Protein AF-A0A4P1QFX6-F1 (afdb_monomer)

Foldseek 3Di:
DDDDVVVVVVVLVVVVVCVVVVHKDKDKDWQDAQRDGPVVCVVSLVVFDKDWPQPPPVDDDDDDDDGDRGGIIMTIRDDDD

Solvent-accessible surface area (backbone atoms only — not comparable to full-atom values): 5147 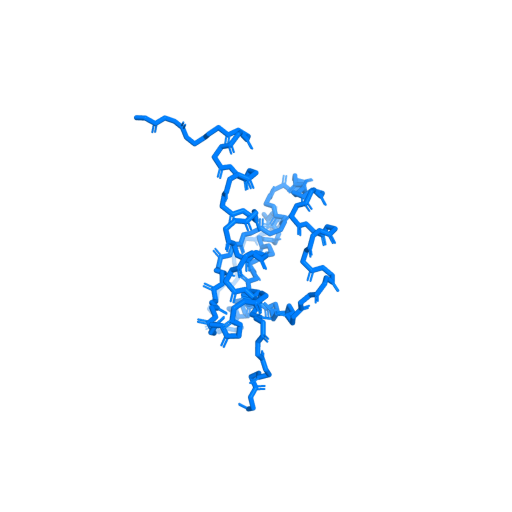Å² total; per-residue (Å²): 136,78,93,45,72,64,59,53,50,53,51,54,50,50,52,53,51,36,49,76,70,72,46,86,55,76,49,80,49,66,44,28,48,72,84,48,65,43,60,67,61,54,60,59,43,70,82,44,45,72,43,72,54,74,83,74,77,83,83,75,78,101,78,79,83,89,69,56,76,59,41,33,31,38,38,23,80,55,86,87,127

Structure (mmCIF, N/CA/C/O backbone):
data_AF-A0A4P1QFX6-F1
#
_entry.id   AF-A0A4P1QFX6-F1
#
loop_
_atom_site.group_PDB
_atom_site.id
_atom_site.type_symbol
_atom_site.label_atom_id
_atom_site.label_alt_id
_atom_site.label_comp_id
_atom_site.label_asym_id
_atom_site.label_entity_id
_atom_site.label_seq_id
_atom_site.pdbx_PDB_ins_code
_atom_site.Cartn_x
_atom_site.Cartn_y
_atom_site.Cartn_z
_atom_site.occupancy
_atom_site.B_iso_or_equiv
_atom_site.auth_seq_id
_atom_site.auth_comp_id
_atom_site.auth_asym_id
_atom_site.auth_atom_id
_atom_site.pdbx_PDB_model_num
ATOM 1 N N . MET A 1 1 ? -8.337 -3.454 -21.353 1.00 43.06 1 MET A N 1
ATOM 2 C CA . MET A 1 1 ? -8.102 -2.221 -20.575 1.00 43.06 1 MET A CA 1
ATOM 3 C C . MET A 1 1 ? -6.732 -2.378 -19.950 1.00 43.06 1 MET A C 1
ATOM 5 O O . MET A 1 1 ? -6.458 -3.444 -19.410 1.00 43.06 1 MET A O 1
ATOM 9 N N . GLN A 1 2 ? -5.833 -1.437 -20.211 1.00 66.56 2 GLN A N 1
ATOM 10 C CA . GLN A 1 2 ? -4.422 -1.525 -19.841 1.00 66.56 2 GLN A CA 1
ATOM 11 C C . GLN A 1 2 ? -4.247 -0.763 -18.528 1.00 66.56 2 GLN A C 1
ATOM 13 O O . GLN A 1 2 ? -4.770 0.338 -18.423 1.00 66.56 2 GLN A O 1
ATOM 18 N N . TRP A 1 3 ? -3.587 -1.376 -17.543 1.00 72.38 3 TRP A N 1
ATOM 19 C CA . TRP A 1 3 ? -3.274 -0.722 -16.273 1.00 72.38 3 TRP A CA 1
ATOM 20 C C . TRP A 1 3 ? -2.370 0.478 -16.543 1.00 72.38 3 TRP A C 1
ATOM 22 O O . TRP A 1 3 ? -1.254 0.306 -17.047 1.00 72.38 3 TRP A O 1
ATOM 32 N N . ASN A 1 4 ? -2.857 1.673 -16.234 1.00 80.31 4 ASN A N 1
ATOM 33 C CA . ASN A 1 4 ? -2.134 2.915 -16.447 1.00 80.31 4 ASN A CA 1
ATOM 34 C C . ASN A 1 4 ? -1.612 3.479 -15.118 1.00 80.31 4 ASN A C 1
ATOM 36 O O . ASN A 1 4 ? -1.940 3.007 -14.033 1.00 80.31 4 ASN A O 1
ATOM 40 N N . LYS A 1 5 ? -0.740 4.490 -15.200 1.00 79.94 5 LYS A N 1
ATOM 41 C CA . LYS A 1 5 ? -0.184 5.149 -14.004 1.00 79.94 5 LYS A CA 1
ATOM 42 C C . LYS A 1 5 ? -1.260 5.822 -13.152 1.00 79.94 5 LYS A C 1
ATOM 44 O O . LYS A 1 5 ? -1.084 5.893 -11.941 1.00 79.94 5 LYS A O 1
ATOM 49 N N . ASP A 1 6 ? -2.335 6.272 -13.790 1.00 86.25 6 ASP A N 1
ATOM 50 C CA . ASP A 1 6 ? -3.468 6.911 -13.124 1.00 86.25 6 ASP A CA 1
ATOM 51 C C . ASP A 1 6 ? -4.249 5.884 -12.288 1.00 86.25 6 ASP A C 1
ATOM 53 O O . ASP A 1 6 ? -4.557 6.151 -11.134 1.00 86.25 6 ASP A O 1
ATOM 57 N N . ASP A 1 7 ? -4.426 4.655 -12.793 1.00 87.62 7 ASP A N 1
ATOM 58 C CA . ASP A 1 7 ? -5.038 3.562 -12.019 1.00 87.62 7 ASP A CA 1
ATOM 59 C C . ASP A 1 7 ? -4.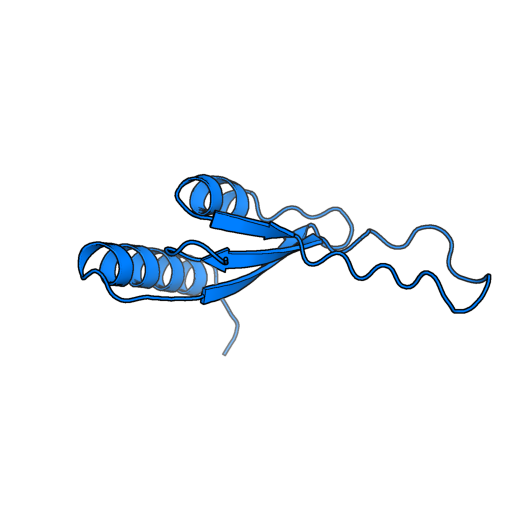185 3.190 -10.790 1.00 87.62 7 ASP A C 1
ATOM 61 O O . 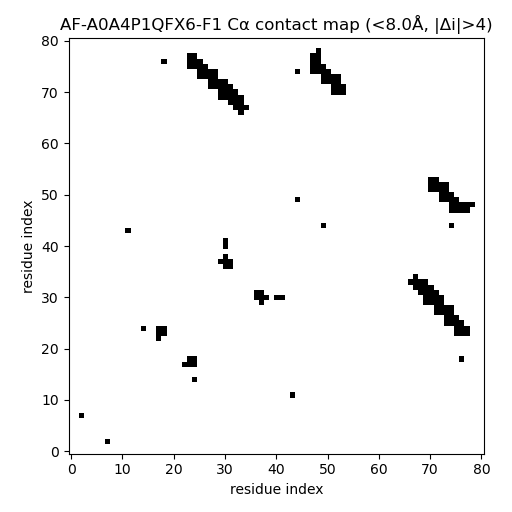ASP A 1 7 ? -4.711 2.842 -9.732 1.00 87.62 7 ASP A O 1
ATOM 65 N N . GLU A 1 8 ? -2.849 3.261 -10.914 1.00 88.19 8 GLU A N 1
ATOM 66 C CA . GLU A 1 8 ? -1.940 3.080 -9.775 1.00 88.19 8 GLU A CA 1
ATOM 67 C C . GLU A 1 8 ? -2.116 4.205 -8.746 1.00 88.19 8 GLU A C 1
ATOM 69 O O . GLU A 1 8 ? -2.171 3.915 -7.556 1.00 88.19 8 GLU A O 1
ATOM 74 N N . ASP A 1 9 ? -2.235 5.466 -9.173 1.00 89.50 9 ASP A N 1
ATOM 75 C CA . ASP 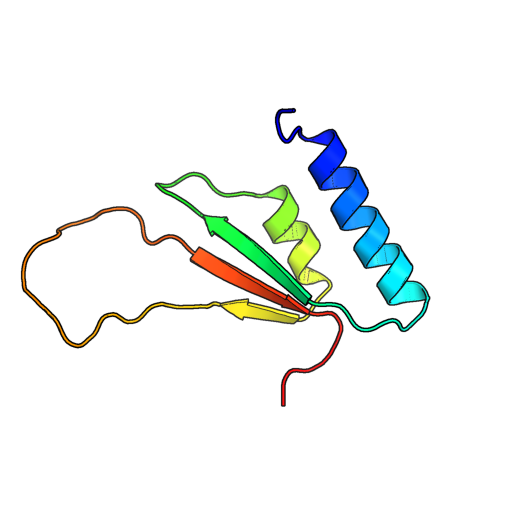A 1 9 ? -2.512 6.588 -8.264 1.00 89.50 9 ASP A CA 1
ATOM 76 C C . ASP A 1 9 ? -3.844 6.437 -7.535 1.00 89.50 9 ASP A C 1
ATOM 78 O O . ASP A 1 9 ? -3.886 6.541 -6.307 1.00 89.50 9 ASP A O 1
ATOM 82 N N . ASP A 1 10 ? -4.913 6.152 -8.272 1.00 92.62 10 ASP A N 1
ATOM 83 C CA . ASP A 1 10 ? -6.260 6.027 -7.721 1.00 92.62 10 ASP A CA 1
ATOM 84 C C . ASP A 1 10 ? -6.339 4.886 -6.704 1.00 92.62 10 ASP A C 1
ATOM 86 O O . ASP A 1 10 ? -6.920 5.045 -5.627 1.00 92.62 10 ASP A O 1
ATOM 90 N N . LEU 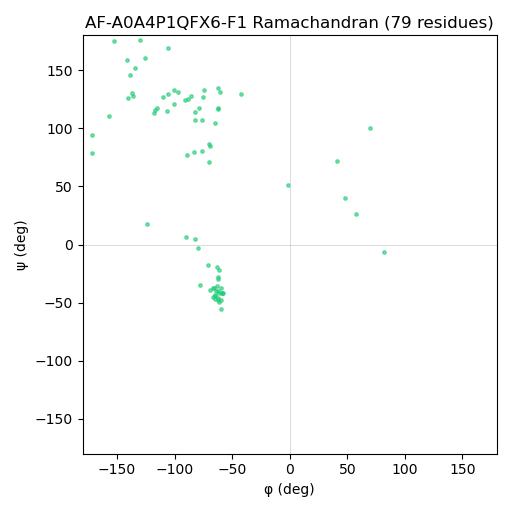A 1 11 ? -5.680 3.757 -6.986 1.00 93.62 11 LEU A N 1
ATOM 91 C CA . LEU A 1 11 ? -5.585 2.648 -6.041 1.00 93.62 11 LEU A CA 1
ATOM 92 C C . LEU A 1 11 ? -4.858 3.057 -4.752 1.00 93.62 11 LEU A C 1
ATOM 94 O O . LEU A 1 11 ? -5.332 2.749 -3.660 1.00 93.62 11 LEU A O 1
ATOM 98 N N . LEU A 1 12 ? -3.704 3.724 -4.856 1.00 93.69 12 LEU A N 1
ATOM 99 C CA . LEU A 1 12 ? -2.930 4.128 -3.678 1.00 93.69 12 LEU A CA 1
ATOM 100 C C . LEU A 1 12 ? -3.679 5.172 -2.837 1.00 93.69 12 LEU A C 1
ATOM 102 O O . LEU A 1 12 ? -3.654 5.094 -1.607 1.00 93.69 12 LEU A O 1
ATOM 106 N N . ASN A 1 13 ? -4.390 6.096 -3.486 1.00 94.38 13 ASN A N 1
ATOM 107 C CA . ASN A 1 13 ? -5.241 7.076 -2.815 1.00 94.38 13 ASN A CA 1
ATOM 108 C C . ASN A 1 13 ? -6.416 6.403 -2.096 1.00 94.38 13 ASN A C 1
ATOM 110 O O . ASN A 1 13 ? -6.664 6.701 -0.930 1.00 94.38 13 ASN A O 1
ATOM 114 N N . LEU A 1 14 ? -7.083 5.438 -2.736 1.00 95.50 14 LEU A N 1
ATOM 115 C CA . LEU A 1 14 ? -8.162 4.670 -2.113 1.00 95.50 14 LEU A CA 1
ATOM 116 C C . LEU A 1 14 ? -7.680 3.930 -0.857 1.00 95.50 14 LEU A C 1
ATOM 118 O O . LEU A 1 14 ? -8.375 3.899 0.156 1.00 95.50 14 LEU A O 1
ATOM 122 N N . LEU A 1 15 ? -6.484 3.340 -0.892 1.00 95.75 15 LEU A N 1
ATOM 123 C CA . LEU A 1 15 ? -5.911 2.666 0.278 1.00 95.75 15 LEU A CA 1
ATOM 124 C C . LEU A 1 15 ? -5.573 3.655 1.406 1.00 95.75 15 LEU A C 1
ATOM 126 O O . LEU A 1 15 ? -5.803 3.341 2.578 1.00 95.75 15 LEU A O 1
ATOM 130 N N . ASP A 1 16 ? -5.092 4.856 1.070 1.00 95.06 16 ASP A N 1
ATOM 131 C CA . ASP A 1 16 ? -4.886 5.944 2.035 1.00 95.06 16 ASP A CA 1
ATOM 132 C C . ASP A 1 16 ? -6.227 6.408 2.654 1.00 95.06 16 ASP A C 1
ATOM 134 O O . ASP A 1 16 ? -6.317 6.607 3.869 1.00 95.06 16 ASP A O 1
ATOM 138 N N . GLU A 1 17 ? -7.305 6.502 1.870 1.00 96.69 17 GLU A N 1
ATOM 139 C CA . GLU A 1 17 ? -8.652 6.817 2.368 1.00 96.69 17 GLU A CA 1
ATOM 140 C C . GLU A 1 17 ? -9.211 5.726 3.286 1.00 96.69 17 GLU A C 1
ATOM 142 O O . GLU A 1 17 ? -9.701 6.027 4.378 1.00 96.69 17 GLU A O 1
ATOM 147 N N . LEU A 1 18 ? -9.102 4.456 2.886 1.00 95.75 18 LEU A N 1
ATOM 148 C CA . LEU A 1 18 ? -9.513 3.317 3.709 1.00 95.75 18 LEU A CA 1
ATOM 149 C C . LEU A 1 18 ? -8.735 3.280 5.026 1.00 95.75 18 LEU A C 1
ATOM 151 O O . LEU A 1 18 ? -9.314 3.001 6.078 1.00 95.75 18 LEU A O 1
ATOM 155 N N . ASN A 1 19 ? -7.446 3.626 4.990 1.00 96.12 19 ASN A N 1
ATOM 156 C CA . ASN A 1 19 ? -6.646 3.759 6.196 1.00 96.12 19 ASN A CA 1
ATOM 157 C C . ASN A 1 19 ? -7.183 4.857 7.129 1.00 96.12 19 ASN A C 1
ATOM 159 O O . ASN A 1 19 ? -7.357 4.611 8.321 1.00 96.12 19 ASN A O 1
ATOM 163 N N . ASN A 1 20 ? -7.517 6.036 6.595 1.00 95.50 20 ASN A N 1
ATOM 164 C CA . ASN A 1 20 ? -8.111 7.128 7.378 1.00 95.50 20 ASN A CA 1
ATOM 165 C C . ASN A 1 20 ? -9.481 6.756 7.972 1.00 95.50 20 ASN A C 1
ATOM 167 O O . ASN A 1 20 ? -9.854 7.246 9.037 1.00 95.50 20 ASN A O 1
ATOM 171 N N . GLN A 1 21 ? -10.216 5.856 7.316 1.00 96.69 21 GLN A N 1
ATOM 172 C CA . GLN A 1 21 ? -11.480 5.303 7.806 1.00 96.69 21 GLN A CA 1
ATOM 173 C C . GLN A 1 21 ? -11.297 4.141 8.802 1.00 96.69 21 GLN A C 1
ATOM 175 O O . GLN A 1 21 ? -12.284 3.544 9.228 1.00 96.69 21 GLN A O 1
ATOM 180 N N . ASN A 1 22 ? -10.062 3.812 9.203 1.00 93.81 22 ASN A N 1
ATOM 181 C CA . ASN A 1 22 ? -9.722 2.654 10.042 1.00 93.81 22 ASN A CA 1
ATOM 182 C C . ASN A 1 22 ? -10.171 1.300 9.451 1.00 93.81 22 ASN A C 1
ATOM 184 O O . ASN A 1 22 ? -10.384 0.326 10.180 1.00 93.81 22 ASN A O 1
ATOM 188 N N . VAL A 1 23 ? -10.299 1.213 8.125 1.00 96.00 23 VAL A N 1
ATOM 189 C CA . VAL A 1 23 ? -10.605 -0.033 7.419 1.00 96.00 23 VAL A CA 1
ATOM 190 C C . VAL A 1 23 ? -9.305 -0.783 7.153 1.00 96.00 23 VAL A C 1
ATOM 192 O O . VAL A 1 23 ? -8.349 -0.237 6.604 1.00 96.00 23 VAL A O 1
ATOM 195 N N . LYS A 1 24 ? -9.263 -2.059 7.541 1.00 94.94 24 LYS A N 1
ATOM 196 C CA . LYS A 1 24 ? -8.097 -2.919 7.314 1.00 94.94 24 LYS A CA 1
ATOM 197 C C . LYS A 1 24 ? -8.008 -3.328 5.850 1.00 94.94 24 LYS A C 1
ATOM 199 O O . LYS A 1 24 ? -8.988 -3.817 5.291 1.00 94.94 24 LYS A O 1
ATOM 204 N N . TRP A 1 25 ? -6.824 -3.209 5.265 1.00 95.69 25 TRP A N 1
ATOM 205 C CA . TRP A 1 25 ? -6.560 -3.623 3.891 1.00 95.69 25 TRP A CA 1
ATOM 206 C C . TRP A 1 25 ? -5.182 -4.267 3.742 1.00 95.69 25 TRP A C 1
ATOM 208 O O . TRP A 1 25 ? -4.277 -4.074 4.557 1.00 95.69 25 TRP A O 1
ATOM 218 N N . ALA A 1 26 ? -5.039 -5.046 2.671 1.00 94.44 26 ALA A N 1
ATOM 219 C CA . ALA A 1 26 ? -3.792 -5.680 2.280 1.00 94.44 26 ALA A CA 1
ATOM 220 C C . ALA A 1 26 ? -3.599 -5.558 0.762 1.00 94.44 26 ALA A C 1
ATOM 222 O O . ALA A 1 26 ? -4.502 -5.881 -0.008 1.00 94.44 26 ALA A O 1
ATOM 223 N N . LEU A 1 27 ? -2.420 -5.107 0.341 1.00 94.06 27 LEU A N 1
ATOM 224 C CA . LEU A 1 27 ? -2.031 -4.934 -1.055 1.00 94.06 27 LEU A CA 1
ATOM 225 C C . LEU A 1 27 ? -0.844 -5.846 -1.371 1.00 94.06 27 LEU A C 1
ATOM 227 O O . LEU A 1 27 ? 0.260 -5.632 -0.872 1.00 94.06 27 LEU A O 1
ATOM 231 N N . SER A 1 28 ? -1.051 -6.850 -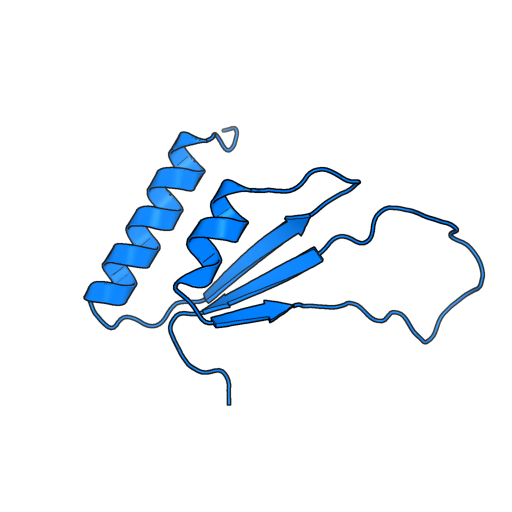2.223 1.00 91.44 28 SER A N 1
ATOM 232 C CA . SER A 1 28 ? 0.038 -7.669 -2.766 1.00 91.44 28 SER A CA 1
ATOM 233 C C . SER A 1 28 ? 0.545 -7.057 -4.069 1.00 91.44 28 SER A C 1
ATOM 235 O O . SER A 1 28 ? -0.244 -6.819 -4.981 1.00 91.44 28 SER A O 1
ATOM 237 N N . ASN A 1 29 ? 1.847 -6.771 -4.152 1.00 90.44 29 ASN A N 1
ATOM 238 C CA . ASN A 1 29 ? 2.450 -6.160 -5.337 1.00 90.44 29 ASN A CA 1
ATOM 239 C C . ASN A 1 29 ? 3.943 -6.529 -5.483 1.00 90.44 29 ASN A C 1
ATOM 241 O O . ASN A 1 29 ? 4.516 -7.184 -4.614 1.00 90.44 29 ASN A O 1
ATOM 245 N N . VAL A 1 30 ? 4.595 -6.122 -6.575 1.00 86.75 30 VAL A N 1
ATOM 246 C CA . VAL A 1 30 ? 6.015 -6.396 -6.861 1.00 86.75 30 VAL A CA 1
ATOM 247 C C . VAL A 1 30 ? 6.802 -5.085 -6.890 1.00 86.75 30 VAL A C 1
ATOM 249 O O . VAL A 1 30 ? 6.563 -4.227 -7.734 1.00 86.75 30 VAL A O 1
ATOM 252 N N . LEU A 1 31 ? 7.770 -4.916 -5.980 1.00 84.00 31 LEU A N 1
ATOM 253 C CA . LEU A 1 31 ? 8.585 -3.690 -5.918 1.00 84.00 31 LEU A CA 1
ATOM 254 C C . LEU A 1 31 ? 9.683 -3.647 -6.978 1.00 84.00 31 LEU A C 1
ATOM 256 O O . LEU A 1 31 ? 10.050 -2.573 -7.452 1.00 84.00 31 LEU A O 1
ATOM 260 N N . GLU A 1 32 ? 10.252 -4.801 -7.304 1.00 78.56 32 GLU A N 1
ATOM 261 C CA . GLU A 1 32 ? 11.360 -4.924 -8.242 1.00 78.56 32 GLU A CA 1
ATOM 262 C C . GLU A 1 32 ? 11.135 -6.159 -9.094 1.00 78.56 32 GLU A C 1
ATOM 264 O O . GLU A 1 32 ? 10.955 -7.242 -8.545 1.00 78.56 32 GLU A O 1
ATOM 269 N N . SER A 1 33 ? 11.152 -5.998 -10.413 1.00 74.19 33 SER A N 1
ATOM 270 C CA . SER A 1 33 ? 11.129 -7.117 -11.348 1.00 74.19 33 SER A CA 1
ATOM 271 C C . SER A 1 33 ? 12.137 -6.885 -12.458 1.00 74.19 33 SER A C 1
ATOM 273 O O . SER A 1 33 ? 12.174 -5.815 -13.072 1.00 74.19 33 SER A O 1
ATOM 275 N N . ASN A 1 34 ? 12.999 -7.877 -12.692 1.00 65.12 34 ASN A N 1
ATOM 276 C CA . ASN A 1 34 ? 14.018 -7.848 -13.744 1.00 65.12 34 ASN A CA 1
ATOM 277 C C . ASN A 1 34 ? 14.845 -6.532 -13.791 1.00 65.12 34 ASN A C 1
ATOM 279 O O . ASN A 1 34 ? 15.101 -5.982 -14.862 1.00 65.12 34 ASN A O 1
ATOM 283 N N . GLY A 1 35 ? 15.209 -5.987 -12.620 1.00 65.38 35 GLY A N 1
ATOM 284 C CA . GLY A 1 35 ? 15.985 -4.744 -12.476 1.00 65.38 35 GLY A CA 1
ATOM 285 C C . GLY A 1 35 ? 15.184 -3.436 -12.580 1.00 65.38 35 GLY A C 1
ATOM 286 O O . GLY A 1 35 ? 15.734 -2.369 -12.316 1.00 65.38 35 GLY A O 1
ATOM 287 N N . LYS A 1 36 ? 13.888 -3.485 -12.915 1.00 70.69 36 LYS A N 1
ATOM 288 C CA . LYS A 1 36 ? 12.991 -2.321 -12.868 1.00 70.69 36 LYS A CA 1
ATOM 289 C C . LYS A 1 36 ? 12.379 -2.208 -11.477 1.00 70.69 36 LYS A C 1
ATOM 291 O O . LYS A 1 36 ? 11.776 -3.160 -10.994 1.00 70.69 36 LYS A O 1
ATOM 296 N N . THR A 1 37 ? 12.539 -1.047 -10.845 1.00 76.31 37 THR A N 1
ATOM 297 C CA . THR A 1 37 ? 11.989 -0.761 -9.511 1.00 76.31 37 THR A CA 1
ATOM 298 C C . THR A 1 37 ? 10.782 0.166 -9.620 1.00 76.31 37 THR A C 1
ATOM 300 O O . THR A 1 37 ? 10.883 1.237 -10.222 1.00 76.31 37 THR A O 1
ATOM 303 N N . HIS A 1 38 ? 9.669 -0.196 -8.982 1.00 82.31 38 HIS A N 1
ATOM 304 C CA . HIS A 1 38 ? 8.510 0.680 -8.795 1.00 82.31 38 HIS A CA 1
ATOM 305 C C . HIS A 1 38 ? 8.803 1.695 -7.685 1.00 82.31 38 HIS A C 1
ATOM 307 O O . HIS A 1 38 ? 8.419 1.515 -6.530 1.00 82.31 38 HIS A O 1
ATOM 313 N N . PHE A 1 39 ? 9.536 2.760 -8.025 1.00 84.19 39 PHE A N 1
ATOM 314 C CA . PHE A 1 39 ? 9.986 3.763 -7.052 1.00 84.19 39 PHE A CA 1
ATOM 315 C C . PHE A 1 39 ? 8.817 4.411 -6.297 1.00 84.19 39 PHE A C 1
ATOM 317 O O . PHE A 1 39 ? 8.878 4.556 -5.083 1.00 84.19 39 PHE A O 1
ATOM 324 N N . LYS A 1 40 ? 7.727 4.726 -7.001 1.00 87.06 40 LYS A N 1
ATOM 325 C CA . LYS A 1 40 ? 6.520 5.328 -6.427 1.00 87.06 40 LYS A CA 1
ATOM 326 C C . LYS A 1 40 ? 5.884 4.456 -5.347 1.00 87.06 40 LYS A C 1
ATOM 328 O O . LYS A 1 40 ? 5.745 4.893 -4.210 1.00 87.06 40 LYS A O 1
ATOM 333 N N . LEU A 1 41 ? 5.576 3.207 -5.691 1.00 88.94 41 LEU A N 1
ATOM 334 C CA . LEU A 1 41 ? 5.051 2.220 -4.754 1.00 88.94 41 LEU A CA 1
ATOM 335 C C . LEU A 1 41 ? 6.010 1.991 -3.582 1.00 88.94 41 LEU A C 1
ATOM 337 O O . LEU A 1 41 ? 5.576 1.916 -2.439 1.00 88.94 41 LEU A O 1
ATOM 341 N N . LYS A 1 42 ? 7.320 1.923 -3.851 1.00 88.31 42 LYS A N 1
ATOM 342 C CA . LYS A 1 42 ? 8.345 1.766 -2.815 1.00 88.31 42 LYS A CA 1
ATOM 343 C C . LYS A 1 42 ? 8.317 2.920 -1.814 1.00 88.31 42 LYS A C 1
ATOM 345 O O . LYS A 1 42 ? 8.325 2.663 -0.616 1.00 88.31 42 LYS A O 1
ATOM 350 N N . GLU A 1 43 ? 8.263 4.165 -2.279 1.00 90.88 43 GLU A N 1
ATOM 351 C CA . GLU A 1 43 ? 8.165 5.334 -1.400 1.00 90.88 43 GLU A CA 1
ATOM 352 C C . GLU A 1 43 ? 6.829 5.382 -0.648 1.00 90.88 43 GLU A C 1
ATOM 354 O O . GLU A 1 43 ? 6.833 5.571 0.566 1.00 90.88 43 GLU A O 1
ATOM 359 N N . TRP A 1 44 ? 5.703 5.132 -1.325 1.00 93.62 44 TRP A N 1
ATOM 360 C CA . TRP A 1 44 ? 4.377 5.101 -0.696 1.00 93.62 44 TRP A CA 1
ATOM 361 C C . TRP A 1 44 ? 4.275 4.017 0.385 1.00 93.62 44 TRP A C 1
ATOM 363 O O . TRP A 1 44 ? 3.773 4.268 1.480 1.00 93.62 44 TRP A O 1
ATOM 373 N N . SER A 1 45 ? 4.836 2.833 0.120 1.00 92.06 45 SER A N 1
ATOM 374 C CA . SER A 1 45 ? 4.784 1.687 1.032 1.00 92.06 45 SER A CA 1
ATOM 375 C C . SER A 1 45 ? 5.450 1.943 2.388 1.00 92.06 45 SER A C 1
ATOM 377 O O . SER A 1 45 ? 5.077 1.302 3.363 1.00 92.06 45 SER A O 1
ATOM 379 N N . LYS A 1 46 ? 6.368 2.920 2.495 1.00 91.00 46 LYS A N 1
ATOM 380 C CA . LYS A 1 46 ? 7.027 3.298 3.762 1.00 91.00 46 LYS A CA 1
ATOM 381 C C . LYS A 1 46 ? 6.067 3.832 4.827 1.00 91.00 46 LYS A C 1
ATOM 383 O O . LYS A 1 46 ? 6.435 3.856 5.996 1.00 91.00 46 LYS A O 1
ATOM 388 N N . LYS A 1 47 ? 4.870 4.282 4.436 1.00 93.81 47 LYS A N 1
ATOM 389 C CA . LYS A 1 47 ? 3.816 4.716 5.367 1.00 93.81 47 LYS A CA 1
ATOM 390 C C . LYS A 1 47 ? 3.186 3.543 6.136 1.00 93.81 47 LYS A C 1
ATOM 392 O O . LYS A 1 47 ? 2.524 3.772 7.142 1.00 93.81 47 LYS A O 1
ATOM 397 N N . TYR A 1 48 ? 3.363 2.316 5.645 1.00 94.31 48 TYR A N 1
ATOM 398 C CA . TYR A 1 48 ? 2.624 1.123 6.055 1.00 94.31 48 TYR A CA 1
ATOM 399 C C . TYR A 1 48 ? 3.557 -0.049 6.378 1.00 94.31 48 TYR A C 1
ATOM 401 O O . TYR A 1 48 ? 4.774 0.021 6.197 1.00 94.31 48 TYR A O 1
ATOM 409 N N . ASN A 1 49 ? 2.984 -1.160 6.844 1.00 91.75 49 ASN A N 1
ATOM 410 C CA . ASN A 1 49 ? 3.739 -2.375 7.126 1.00 91.75 49 ASN A CA 1
ATOM 411 C C . ASN A 1 49 ? 4.021 -3.126 5.823 1.00 91.75 49 ASN A C 1
ATOM 413 O O . ASN A 1 49 ? 3.091 -3.578 5.153 1.00 91.75 49 ASN A O 1
ATOM 417 N N . VAL A 1 50 ? 5.301 -3.284 5.478 1.00 90.62 50 VAL A N 1
ATOM 418 C CA . VAL A 1 50 ? 5.750 -3.980 4.263 1.00 90.62 50 VAL A CA 1
ATOM 419 C C . VAL A 1 50 ? 6.346 -5.337 4.622 1.00 90.62 50 VAL A C 1
ATOM 421 O O . VAL A 1 50 ? 7.406 -5.424 5.239 1.00 90.62 50 VAL A O 1
ATOM 424 N N . LEU A 1 51 ? 5.694 -6.408 4.182 1.00 88.50 51 LEU A N 1
ATOM 425 C CA . LEU A 1 51 ? 6.180 -7.776 4.300 1.00 88.50 51 LEU A CA 1
ATOM 426 C C . LEU A 1 51 ? 6.789 -8.224 2.970 1.00 88.50 51 LEU A C 1
ATOM 428 O O . LEU A 1 51 ? 6.109 -8.269 1.948 1.00 88.50 51 LEU A O 1
ATOM 432 N N . HIS A 1 52 ? 8.065 -8.602 2.974 1.00 85.81 52 HIS A N 1
ATOM 433 C CA . HIS A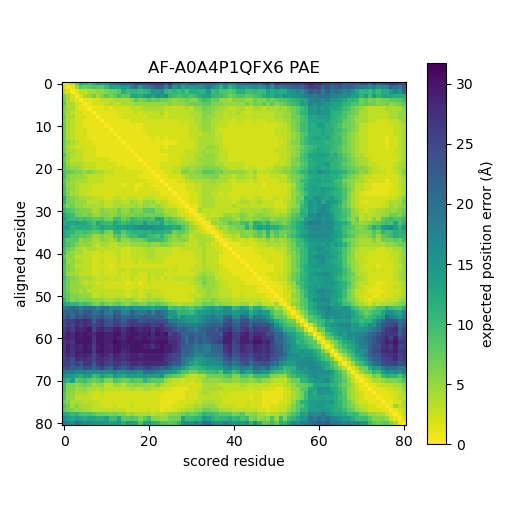 1 52 ? 8.720 -9.154 1.789 1.00 85.81 52 HIS A CA 1
ATOM 434 C C . HIS A 1 52 ? 8.409 -10.645 1.641 1.0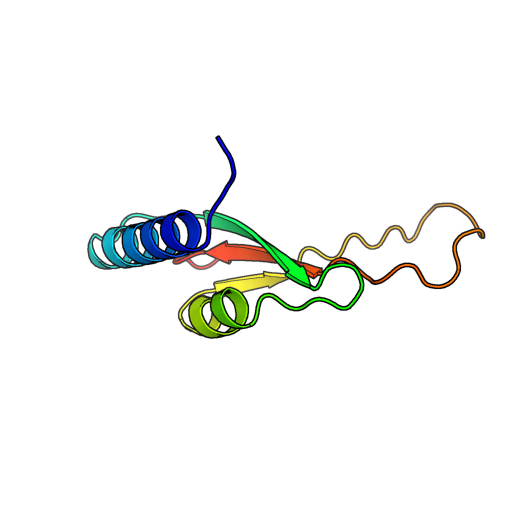0 85.81 52 HIS A C 1
ATOM 436 O O . HIS A 1 52 ? 8.865 -11.470 2.435 1.00 85.81 52 HIS A O 1
ATOM 442 N N . LEU A 1 53 ? 7.683 -11.000 0.584 1.00 79.81 53 LEU A N 1
ATOM 443 C CA . LEU A 1 53 ? 7.366 -12.382 0.245 1.00 79.81 53 LEU A CA 1
ATOM 444 C C . LEU A 1 53 ? 8.552 -12.979 -0.518 1.00 79.81 53 LEU A C 1
ATOM 446 O O . LEU A 1 53 ? 8.578 -13.054 -1.743 1.00 79.81 53 LEU A O 1
ATOM 450 N N . ARG A 1 54 ? 9.598 -13.384 0.206 1.00 67.50 54 ARG A N 1
ATOM 451 C CA . ARG A 1 54 ? 10.705 -14.122 -0.412 1.00 67.50 54 ARG A CA 1
ATOM 452 C C . ARG A 1 54 ? 10.258 -15.562 -0.662 1.00 67.50 54 ARG A C 1
ATOM 454 O O . ARG A 1 54 ? 10.202 -16.364 0.268 1.00 67.50 54 ARG A O 1
ATOM 461 N N . LYS A 1 55 ? 10.016 -15.931 -1.923 1.00 55.19 55 LYS A N 1
ATOM 462 C CA . LYS A 1 55 ? 9.991 -17.345 -2.330 1.00 55.19 55 LYS A CA 1
ATOM 463 C C . LYS A 1 55 ? 11.410 -17.908 -2.250 1.00 55.19 55 LYS A C 1
ATOM 465 O O . LYS A 1 55 ? 12.146 -17.943 -3.232 1.00 55.19 55 LYS A O 1
ATOM 470 N N . ASN A 1 56 ? 11.811 -18.349 -1.061 1.00 48.81 56 ASN A N 1
ATOM 471 C CA . ASN A 1 56 ? 12.960 -19.232 -0.912 1.00 48.81 56 ASN A CA 1
ATOM 472 C C . ASN A 1 56 ? 12.573 -20.603 -1.490 1.00 48.81 56 ASN A C 1
ATOM 474 O O . ASN A 1 56 ? 12.133 -21.489 -0.762 1.00 48.81 56 ASN A O 1
ATOM 478 N N . TYR A 1 57 ? 12.738 -20.804 -2.799 1.00 51.06 57 TYR A N 1
ATOM 479 C CA . TYR A 1 57 ? 12.805 -22.152 -3.370 1.00 51.06 57 TYR A CA 1
ATOM 480 C C . TYR A 1 57 ? 14.129 -22.801 -2.933 1.00 51.06 57 TYR A C 1
ATOM 482 O O . TYR A 1 57 ? 15.054 -22.941 -3.726 1.00 51.06 57 TYR A O 1
ATOM 490 N N . LEU A 1 58 ? 14.252 -23.158 -1.652 1.00 43.78 58 LEU A N 1
ATOM 491 C CA . LEU A 1 58 ? 15.459 -23.800 -1.121 1.00 43.78 58 LEU A CA 1
ATOM 492 C C . LEU A 1 58 ? 15.538 -25.304 -1.417 1.00 43.78 58 LEU A C 1
ATOM 494 O O . LEU A 1 58 ? 16.564 -25.900 -1.123 1.00 43.78 58 LEU A O 1
ATOM 498 N N . ASN A 1 59 ? 14.529 -25.918 -2.049 1.00 42.69 59 ASN A N 1
ATOM 499 C CA . ASN A 1 59 ? 14.458 -27.382 -2.134 1.00 42.69 59 ASN A CA 1
ATOM 500 C C . ASN A 1 59 ? 14.357 -28.004 -3.534 1.00 42.69 59 ASN A C 1
ATOM 502 O O . ASN A 1 59 ? 14.005 -29.178 -3.608 1.00 42.69 59 ASN A O 1
ATOM 506 N N . SER A 1 60 ? 14.664 -27.332 -4.653 1.00 38.50 60 SER A N 1
ATOM 507 C CA . SER A 1 60 ? 14.698 -28.052 -5.946 1.00 38.50 60 SER A CA 1
ATOM 508 C C . SER A 1 60 ? 15.548 -27.402 -7.045 1.00 38.50 60 SER A C 1
ATOM 510 O O . SER A 1 60 ? 15.150 -26.424 -7.665 1.00 38.50 60 SER A O 1
ATOM 512 N N . ASN A 1 61 ? 16.660 -28.076 -7.349 1.00 40.22 61 ASN A N 1
ATOM 513 C CA . ASN A 1 61 ? 17.376 -28.139 -8.629 1.00 40.22 61 ASN A CA 1
ATOM 514 C C . ASN A 1 61 ? 18.140 -26.908 -9.173 1.00 40.22 61 ASN A C 1
ATOM 516 O O . ASN A 1 61 ? 17.617 -26.024 -9.845 1.00 40.22 61 ASN A O 1
ATOM 520 N N . TYR A 1 62 ? 19.455 -26.978 -8.945 1.00 42.88 62 TYR A N 1
ATOM 521 C CA . TYR A 1 62 ? 20.620 -26.737 -9.814 1.00 42.88 62 TYR A CA 1
ATOM 522 C C . TYR A 1 62 ? 20.408 -26.354 -11.301 1.00 42.88 62 TYR A C 1
ATOM 524 O O . TYR A 1 62 ? 21.016 -26.974 -12.159 1.00 42.88 62 TYR A O 1
ATOM 532 N N . GLN A 1 63 ? 19.596 -25.357 -11.672 1.00 48.59 63 GLN A N 1
ATOM 533 C CA . GLN A 1 63 ? 19.627 -24.761 -13.025 1.00 48.59 63 GLN A CA 1
ATOM 534 C C . GLN A 1 63 ? 18.741 -23.506 -13.125 1.00 48.59 63 GLN A C 1
ATOM 536 O O . GLN A 1 63 ? 17.641 -23.552 -13.664 1.00 48.59 63 GLN A O 1
ATOM 541 N N . ARG A 1 64 ? 19.228 -22.356 -12.637 1.00 44.75 64 ARG A N 1
ATOM 542 C CA . ARG A 1 64 ? 18.952 -21.018 -13.210 1.00 44.75 64 ARG A CA 1
ATOM 543 C C . ARG A 1 64 ? 19.829 -19.971 -12.520 1.00 44.75 64 ARG A C 1
ATOM 545 O O . ARG A 1 64 ? 19.506 -19.437 -11.468 1.00 44.75 64 ARG A O 1
ATOM 552 N N . ARG A 1 65 ? 20.972 -19.697 -13.149 1.00 43.19 65 ARG A N 1
ATOM 553 C CA . ARG A 1 65 ? 21.810 -18.519 -12.897 1.00 43.19 65 ARG A CA 1
ATOM 554 C C . ARG A 1 65 ? 20.986 -17.253 -13.192 1.00 43.19 65 ARG A C 1
ATOM 556 O O . ARG A 1 65 ? 20.37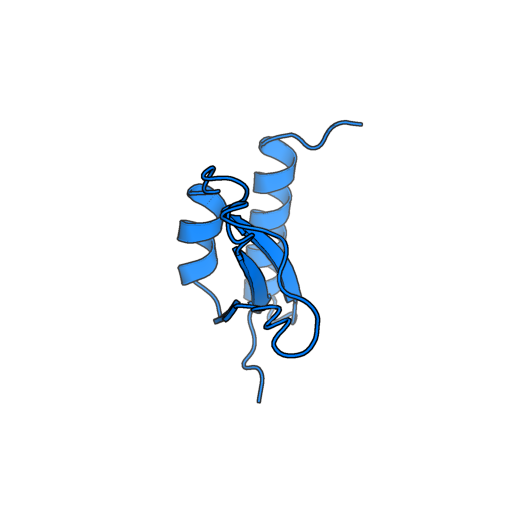6 -17.183 -14.254 1.00 43.19 65 ARG A O 1
ATOM 563 N N . ASN A 1 66 ? 20.994 -16.285 -12.274 1.00 46.09 66 ASN A N 1
ATOM 564 C CA . ASN A 1 66 ? 20.663 -14.868 -12.489 1.00 46.09 66 ASN A CA 1
ATOM 565 C C . ASN A 1 66 ? 19.461 -14.557 -13.406 1.00 46.09 66 ASN A C 1
ATOM 567 O O . ASN A 1 66 ? 19.631 -14.008 -14.493 1.00 46.09 66 ASN A O 1
ATOM 571 N N . LYS A 1 67 ? 18.235 -14.814 -12.947 1.00 44.97 67 LYS A N 1
ATOM 572 C CA . LYS A 1 67 ? 17.072 -14.029 -13.395 1.00 44.97 67 LYS A CA 1
ATOM 573 C C . LYS A 1 67 ? 16.624 -13.190 -12.204 1.00 44.97 67 LYS A C 1
ATOM 575 O O . LYS A 1 67 ? 16.528 -13.739 -11.111 1.00 44.97 67 LYS A O 1
ATOM 580 N N . GLY A 1 68 ? 16.508 -11.874 -12.402 1.00 52.78 68 GLY A N 1
ATOM 581 C CA . GLY A 1 68 ? 16.319 -10.876 -11.345 1.00 52.78 68 GLY A CA 1
ATOM 582 C C . GLY A 1 68 ? 15.310 -11.332 -10.297 1.00 52.78 68 GLY A C 1
ATOM 583 O O . GLY A 1 68 ? 14.239 -11.811 -10.644 1.00 52.78 68 GLY A O 1
ATOM 584 N N . ILE A 1 69 ? 15.698 -11.249 -9.026 1.00 58.09 69 ILE A N 1
ATOM 585 C CA . ILE A 1 69 ? 14.861 -11.673 -7.907 1.00 58.09 69 ILE A CA 1
ATOM 586 C C . ILE A 1 69 ? 13.650 -10.743 -7.887 1.00 58.09 69 ILE A C 1
ATOM 588 O O . ILE A 1 69 ? 13.789 -9.585 -7.494 1.00 58.09 69 ILE A O 1
ATOM 592 N N . ASP A 1 70 ? 12.493 -11.232 -8.329 1.00 66.44 70 ASP A N 1
ATOM 593 C CA . ASP A 1 70 ? 11.248 -10.484 -8.213 1.00 66.44 70 ASP A CA 1
ATOM 594 C C . ASP A 1 70 ? 10.965 -10.263 -6.719 1.00 66.44 70 ASP A C 1
ATOM 596 O O . ASP A 1 70 ? 10.842 -11.211 -5.936 1.00 66.44 70 ASP A O 1
ATOM 600 N N . LYS A 1 71 ? 10.940 -8.999 -6.293 1.00 77.56 71 LYS A N 1
ATOM 601 C CA . LYS A 1 71 ? 10.699 -8.623 -4.895 1.00 77.56 71 LYS A CA 1
ATOM 602 C C . LYS A 1 71 ? 9.202 -8.449 -4.680 1.00 77.56 71 LYS A C 1
ATOM 604 O O . LYS A 1 71 ? 8.705 -7.324 -4.643 1.00 77.56 71 LYS A O 1
ATOM 609 N N . GLU A 1 72 ? 8.506 -9.576 -4.563 1.00 86.75 72 GLU A N 1
ATOM 610 C CA . GLU A 1 72 ? 7.106 -9.629 -4.135 1.00 86.75 72 GLU A CA 1
ATOM 611 C C . GLU A 1 72 ? 6.979 -9.076 -2.702 1.00 86.75 72 GLU A C 1
ATOM 613 O O . GLU A 1 72 ? 7.780 -9.388 -1.812 1.00 86.75 72 GLU A O 1
ATOM 618 N N . VAL A 1 73 ? 5.976 -8.229 -2.482 1.00 89.50 73 VAL A N 1
ATOM 619 C CA . VAL A 1 73 ? 5.651 -7.634 -1.186 1.00 89.50 73 VAL A CA 1
ATOM 620 C C . VAL A 1 73 ? 4.159 -7.707 -0.897 1.00 89.50 73 VAL A C 1
ATOM 622 O O . VAL A 1 73 ? 3.323 -7.696 -1.801 1.00 89.50 73 VAL A O 1
ATOM 625 N N . LEU A 1 74 ? 3.836 -7.750 0.388 1.00 91.88 74 LEU A N 1
ATOM 626 C CA . LEU A 1 74 ? 2.504 -7.547 0.925 1.00 91.88 74 LEU A CA 1
ATOM 627 C C . LEU A 1 74 ? 2.543 -6.308 1.819 1.00 91.88 74 LEU A C 1
ATOM 629 O O . LEU A 1 74 ? 3.253 -6.288 2.820 1.00 91.88 74 LEU A O 1
ATOM 633 N N . ILE A 1 75 ? 1.807 -5.272 1.439 1.00 94.25 75 ILE A N 1
ATOM 634 C CA . ILE A 1 75 ? 1.698 -4.020 2.184 1.00 94.25 75 ILE A CA 1
ATOM 635 C C . ILE A 1 75 ? 0.377 -4.050 2.952 1.00 94.25 75 ILE A C 1
ATOM 637 O O . ILE A 1 75 ? -0.653 -4.400 2.382 1.00 94.25 75 ILE A O 1
ATOM 641 N N . THR A 1 76 ? 0.394 -3.709 4.235 1.00 95.69 76 THR A N 1
ATOM 642 C CA . THR A 1 76 ? -0.787 -3.742 5.112 1.00 95.69 76 THR A CA 1
ATOM 643 C C . THR A 1 76 ? -0.816 -2.519 6.017 1.00 95.69 76 THR A C 1
ATOM 645 O O . THR A 1 76 ? 0.230 -2.057 6.471 1.00 95.69 76 THR A O 1
ATOM 648 N N . ASN A 1 77 ? -2.010 -2.011 6.326 1.00 96.12 77 ASN A N 1
ATOM 649 C CA . ASN A 1 77 ? -2.179 -0.936 7.311 1.00 96.12 77 ASN A CA 1
ATOM 650 C C . ASN A 1 77 ? -2.393 -1.430 8.749 1.00 96.12 77 ASN A C 1
ATOM 652 O O . ASN A 1 77 ? -2.683 -0.649 9.650 1.00 96.12 77 ASN A O 1
ATOM 656 N N . TYR A 1 78 ? -2.267 -2.733 8.969 1.00 93.06 78 TYR A N 1
ATOM 657 C CA . TYR A 1 78 ? -2.376 -3.365 10.274 1.00 93.06 78 TYR A CA 1
ATOM 658 C C . TYR A 1 78 ? -1.130 -4.198 10.551 1.00 93.06 78 TYR A C 1
ATOM 660 O O . TYR A 1 78 ? -0.387 -4.556 9.638 1.00 93.06 78 TYR A O 1
ATOM 668 N N . GLU A 1 79 ? -0.888 -4.505 11.819 1.00 87.56 79 GLU A N 1
ATOM 669 C CA . GLU A 1 79 ? 0.196 -5.406 12.198 1.00 87.56 79 GLU A CA 1
ATOM 670 C C . GLU A 1 79 ? -0.182 -6.854 11.885 1.00 87.56 79 GLU A C 1
ATOM 672 O O . GLU A 1 79 ? -1.229 -7.352 12.313 1.00 87.56 79 GLU A O 1
ATOM 677 N N . ILE A 1 80 ? 0.689 -7.537 11.149 1.00 75.75 80 ILE A N 1
ATOM 678 C CA . ILE A 1 80 ? 0.636 -8.987 10.996 1.00 75.75 80 ILE A CA 1
ATOM 679 C C . ILE A 1 80 ? 1.318 -9.565 12.242 1.00 75.75 80 ILE A C 1
ATOM 681 O O . ILE A 1 80 ? 2.529 -9.415 12.398 1.00 75.75 80 ILE A O 1
ATOM 685 N N . LYS A 1 81 ? 0.527 -10.142 13.152 1.00 63.41 81 LYS A N 1
ATOM 686 C CA . LYS A 1 81 ? 1.033 -10.888 14.315 1.00 63.41 81 LYS A CA 1
ATOM 687 C C . LYS A 1 81 ? 1.504 -12.281 13.924 1.00 63.41 81 LYS A C 1
ATOM 689 O O . LYS A 1 81 ? 0.877 -12.867 13.012 1.00 63.41 81 LYS A O 1
#

Radius of gyration: 15.14 Å; Cα contacts (8 Å, |Δi|>4): 87; chains: 1; bounding box: 33×35×35 Å

InterPro domains:
  IPR029063 S-adenosyl-L-methionine-dependent methyltransferase superfamily [G3DSA:3.40.50.150] (1-77)
  IPR029063 S-adenosyl-L-methionine-dependent methyltransferase superfamily [SSF53335] (3-77)

Secondary structure (DSSP, 8-state):
----HHHHHHHHHHHHHHHHTT---EEEEESEETTEE-HHHHHHHTTSEEEE------SS-S---------EEEEESS---

pLDDT: mean 78.98, std 18.3, range [38.5, 96.69]

Nearest PDB structures (foldseek):
  1yf3-assembly1_A  TM=8.355E-01  e=9.524E-07  Tequatrovirus T4
  1yf3-assembly1_B  TM=9.595E-01  e=7.110E-06  Tequatrovirus T4
  1yfj-assembly3_C  TM=8.352E-01  e=2.519E-06  Tequatrovirus T4
  1yfl-assembly2_D  TM=9.135E-01  e=6.245E-06  Tequatrovirus T4
  1yfl-assembly2_E  TM=9.151E-01  e=1.451E-05  Tequatrovirus T4

Mean predicted aligned error: 8.6 Å

Organism: NCBI:txid29559

Sequence (81 aa):
MQWNKDDEDDLLNLLDELNNQNVKWALSNVLESNGKTHFKLKEWSKKYNVLHLRKNYLNSNYQRRNKGIDKEVLITNYEIK